Protein AF-A0A9P3EL95-F1 (afdb_monomer_lite)

Radi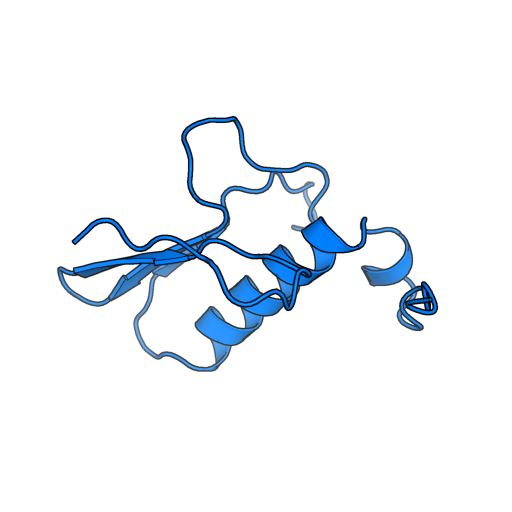us of gyration: 14.11 Å; chains: 1; bounding box: 38×37×29 Å

Structure (mmCIF, N/CA/C/O backbone):
data_AF-A0A9P3EL95-F1
#
_entry.id   AF-A0A9P3EL95-F1
#
loop_
_atom_site.group_PDB
_atom_site.id
_atom_site.type_symbol
_atom_site.label_atom_id
_atom_site.label_alt_id
_atom_site.label_comp_id
_atom_site.label_asym_id
_atom_site.label_entity_id
_atom_site.label_seq_id
_atom_site.pdbx_PDB_ins_code
_atom_site.Cartn_x
_ato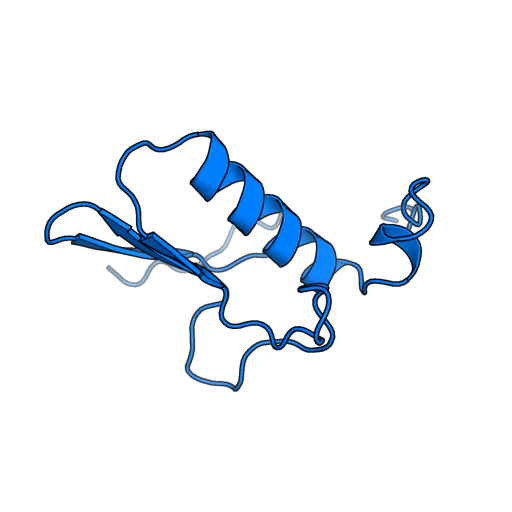m_site.Cartn_y
_atom_site.Cartn_z
_atom_site.occupancy
_atom_site.B_iso_or_equiv
_atom_site.auth_seq_id
_atom_site.auth_comp_id
_atom_site.auth_asym_id
_atom_site.auth_atom_id
_atom_site.pdbx_PDB_model_num
ATOM 1 N N . MET A 1 1 ? 14.664 21.236 -6.265 1.00 40.03 1 MET A N 1
ATOM 2 C CA . MET A 1 1 ? 15.067 19.954 -6.881 1.00 40.03 1 MET A CA 1
ATOM 3 C C . MET A 1 1 ? 14.989 18.890 -5.796 1.00 40.03 1 MET A C 1
ATOM 5 O O . MET A 1 1 ? 15.840 18.874 -4.916 1.00 40.03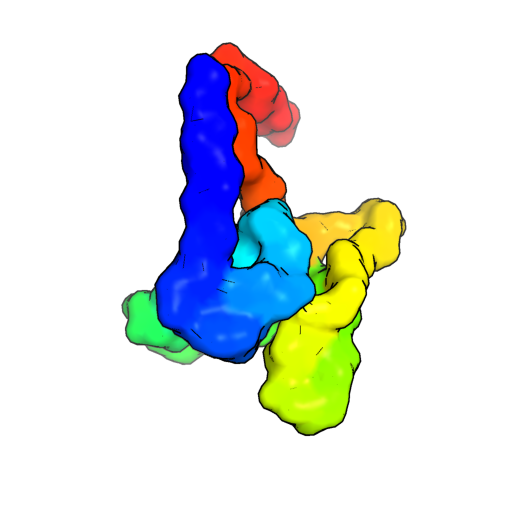 1 MET A O 1
ATOM 9 N N . PHE A 1 2 ? 13.900 18.114 -5.752 1.00 46.84 2 PHE A N 1
ATOM 10 C CA . PHE A 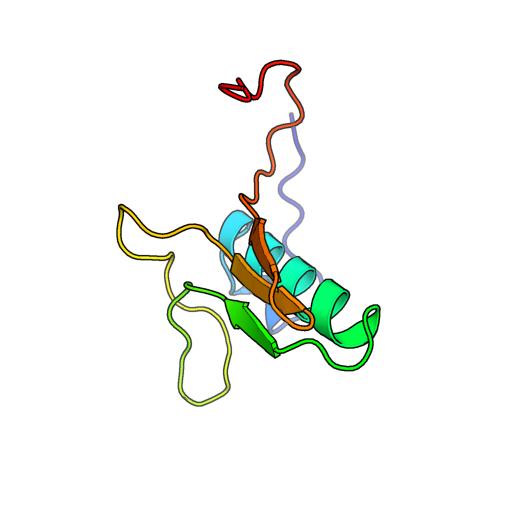1 2 ? 13.733 17.067 -4.740 1.00 46.84 2 PHE A CA 1
ATOM 11 C C . PHE A 1 2 ? 14.818 16.019 -4.964 1.00 46.84 2 PHE A C 1
ATOM 13 O O . PHE A 1 2 ? 14.897 15.403 -6.025 1.00 46.84 2 PHE A O 1
ATOM 20 N N . ASN A 1 3 ? 15.713 15.889 -3.991 1.00 46.75 3 ASN A N 1
ATOM 21 C CA . ASN A 1 3 ? 16.787 14.917 -4.041 1.00 46.75 3 ASN A CA 1
ATOM 22 C C . ASN A 1 3 ? 16.117 13.538 -3.961 1.00 46.75 3 ASN A C 1
ATOM 24 O O . ASN A 1 3 ? 15.586 13.195 -2.904 1.00 46.75 3 ASN A O 1
ATOM 28 N N . LYS A 1 4 ? 16.071 12.796 -5.079 1.00 56.09 4 LYS A N 1
ATOM 29 C CA . LYS A 1 4 ? 15.608 11.400 -5.159 1.00 56.09 4 LYS A CA 1
ATOM 30 C C . LYS A 1 4 ? 16.549 10.530 -4.325 1.00 56.09 4 LYS A C 1
ATOM 32 O O . LYS A 1 4 ? 17.391 9.812 -4.854 1.00 56.09 4 LYS A O 1
ATOM 37 N N . LYS A 1 5 ? 16.481 10.649 -3.001 1.00 59.47 5 LYS A N 1
ATOM 38 C CA . LYS A 1 5 ? 17.201 9.755 -2.107 1.00 59.47 5 LYS A CA 1
ATOM 39 C C . LYS A 1 5 ? 16.459 8.435 -2.166 1.00 59.47 5 LYS A C 1
ATOM 41 O O . LYS A 1 5 ? 15.375 8.303 -1.606 1.00 59.47 5 LYS A O 1
ATOM 46 N N . ALA A 1 6 ? 17.038 7.495 -2.901 1.00 64.88 6 ALA A N 1
ATOM 47 C CA . ALA A 1 6 ? 16.646 6.104 -2.822 1.00 64.88 6 ALA A CA 1
ATOM 48 C C . ALA A 1 6 ? 16.598 5.692 -1.341 1.00 64.88 6 ALA A C 1
ATOM 50 O O . ALA A 1 6 ? 17.416 6.170 -0.542 1.00 64.88 6 ALA A O 1
ATOM 51 N N . SER A 1 7 ? 15.620 4.861 -0.967 1.00 73.19 7 SER A N 1
ATOM 52 C CA . SER A 1 7 ? 15.575 4.321 0.391 1.00 73.19 7 SER A CA 1
ATOM 53 C C . SER A 1 7 ? 16.924 3.691 0.742 1.00 73.19 7 SER A C 1
ATOM 55 O O . SER A 1 7 ? 17.588 3.105 -0.114 1.00 73.19 7 SER A O 1
ATOM 57 N N . LYS A 1 8 ? 17.336 3.848 2.001 1.00 79.25 8 LYS A N 1
ATOM 58 C CA . LYS A 1 8 ? 18.513 3.159 2.547 1.00 79.25 8 LYS A CA 1
ATOM 59 C C . LYS A 1 8 ? 18.214 1.699 2.895 1.00 79.25 8 LYS A C 1
ATOM 61 O O . LYS A 1 8 ? 19.140 0.949 3.159 1.00 79.25 8 LYS A O 1
ATOM 66 N N . ASP A 1 9 ? 16.934 1.345 2.943 1.00 85.25 9 ASP A N 1
ATOM 67 C CA . ASP A 1 9 ? 16.458 -0.014 3.160 1.00 85.25 9 ASP A CA 1
ATOM 68 C C . ASP A 1 9 ? 16.534 -0.794 1.844 1.00 85.25 9 ASP A C 1
ATOM 70 O O . ASP A 1 9 ? 15.991 -0.332 0.839 1.00 85.25 9 ASP A O 1
ATOM 74 N N . GLU A 1 10 ? 17.224 -1.936 1.847 1.00 84.25 10 GLU A N 1
ATOM 75 C CA . GLU A 1 10 ? 17.512 -2.728 0.642 1.00 84.25 10 GLU A CA 1
ATOM 76 C C . GLU A 1 10 ? 16.241 -3.204 -0.078 1.00 84.25 10 GLU A C 1
ATOM 78 O O . GLU A 1 10 ? 16.203 -3.211 -1.307 1.00 84.25 10 GLU A O 1
ATOM 83 N N . ILE A 1 11 ? 15.174 -3.506 0.667 1.00 82.44 11 ILE A N 1
ATOM 84 C CA . ILE A 1 11 ? 13.896 -3.969 0.114 1.00 82.44 11 ILE A CA 1
ATOM 85 C C . ILE A 1 11 ? 13.105 -2.779 -0.419 1.00 82.44 11 ILE A C 1
ATOM 87 O O . ILE A 1 11 ? 12.663 -2.748 -1.563 1.00 82.44 11 ILE A O 1
ATOM 91 N N . LEU A 1 12 ? 12.958 -1.720 0.373 1.00 84.62 12 LEU A N 1
ATOM 92 C CA . LEU A 1 12 ? 12.185 -0.568 -0.082 1.00 84.62 12 LEU A CA 1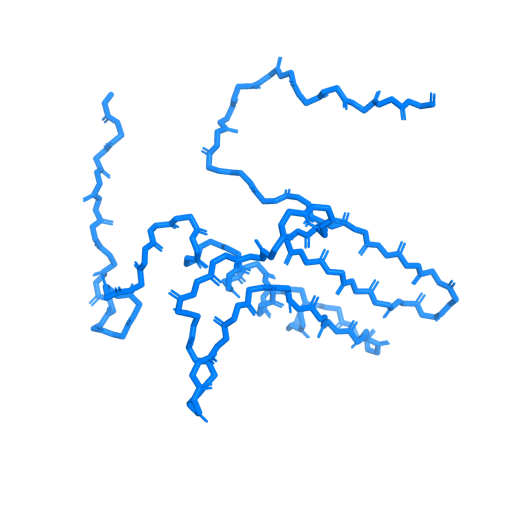
ATOM 93 C C . LEU A 1 12 ? 12.885 0.187 -1.209 1.00 84.62 12 LEU A C 1
ATOM 95 O O . LEU A 1 12 ? 12.231 0.961 -1.902 1.00 84.62 12 LEU A O 1
ATOM 99 N N . LYS A 1 13 ? 14.202 0.037 -1.383 1.00 84.38 13 LYS A N 1
ATOM 100 C CA . LYS A 1 13 ? 14.988 0.709 -2.425 1.00 84.38 13 LYS A CA 1
ATOM 101 C C . LYS A 1 13 ? 14.589 0.280 -3.834 1.00 84.38 13 LYS A C 1
ATOM 103 O O . LYS A 1 13 ? 14.636 1.135 -4.718 1.00 84.38 13 LYS A O 1
ATOM 108 N N . ILE A 1 14 ? 14.187 -0.978 -4.016 1.00 83.00 14 ILE A N 1
ATOM 109 C CA . ILE A 1 14 ? 13.758 -1.519 -5.313 1.00 83.00 14 ILE A CA 1
ATOM 110 C C . ILE A 1 14 ? 12.330 -1.101 -5.689 1.00 83.00 14 ILE A C 1
ATOM 112 O O . ILE A 1 14 ? 11.992 -1.089 -6.868 1.00 83.00 14 ILE A O 1
ATOM 116 N N . VAL A 1 15 ? 11.524 -0.677 -4.711 1.00 86.62 15 VAL A N 1
ATOM 117 C CA . VAL A 1 15 ? 10.171 -0.164 -4.942 1.00 86.62 15 VAL A CA 1
ATOM 118 C C . VAL A 1 15 ? 10.226 1.259 -5.509 1.00 86.62 15 VAL A C 1
ATOM 120 O O . VAL A 1 15 ? 10.989 2.117 -5.040 1.00 86.62 15 VAL A O 1
ATOM 123 N N . GLU A 1 16 ? 9.389 1.527 -6.513 1.00 88.69 16 GLU A N 1
ATOM 124 C CA . GLU A 1 16 ? 9.193 2.854 -7.105 1.00 88.69 16 GLU A CA 1
ATOM 125 C C . GLU A 1 16 ? 8.765 3.881 -6.031 1.00 88.69 16 GLU A C 1
ATOM 127 O O . GLU A 1 16 ? 8.242 3.541 -4.973 1.00 88.69 16 GLU A O 1
ATOM 132 N N . GLN A 1 17 ? 9.112 5.159 -6.198 1.00 87.62 17 GLN A N 1
ATOM 133 C CA . GLN A 1 17 ? 8.985 6.147 -5.125 1.00 87.62 17 GLN A CA 1
ATOM 134 C C . GLN A 1 17 ? 7.542 6.397 -4.675 1.00 87.62 17 GLN A C 1
ATOM 136 O O . GLN A 1 17 ? 7.324 6.481 -3.464 1.00 87.62 17 GLN A O 1
ATOM 141 N N . LEU A 1 18 ? 6.602 6.545 -5.606 1.00 90.25 18 LEU A N 1
ATOM 142 C CA . LEU A 1 18 ? 5.198 6.787 -5.287 1.00 90.25 18 LEU A CA 1
ATOM 143 C C . LEU A 1 18 ? 4.553 5.517 -4.724 1.00 90.25 18 LEU A C 1
ATOM 145 O O . LEU A 1 18 ? 3.951 5.561 -3.654 1.00 90.25 18 LEU A O 1
ATOM 149 N N . LEU A 1 19 ? 4.834 4.375 -5.345 1.00 92.06 19 LEU A N 1
ATOM 150 C CA . LEU A 1 19 ? 4.353 3.070 -4.900 1.00 92.06 19 LEU A CA 1
ATOM 151 C C . LEU A 1 19 ? 4.822 2.718 -3.471 1.00 92.06 19 LEU A C 1
ATOM 153 O O . LEU A 1 19 ? 4.083 2.176 -2.649 1.00 92.06 19 LEU A O 1
ATOM 157 N N . ARG A 1 20 ? 6.053 3.106 -3.119 1.00 92.50 20 ARG A N 1
ATOM 158 C CA . ARG A 1 20 ? 6.591 2.987 -1.753 1.00 92.50 20 ARG A CA 1
ATOM 159 C C . ARG A 1 20 ? 5.819 3.851 -0.759 1.00 92.50 20 ARG A C 1
ATOM 161 O O . ARG A 1 20 ? 5.678 3.462 0.396 1.00 92.50 20 ARG A O 1
ATOM 168 N N . LEU A 1 21 ? 5.370 5.037 -1.169 1.00 92.69 21 LEU A N 1
ATOM 169 C CA . LEU A 1 21 ? 4.588 5.915 -0.306 1.00 92.69 21 LEU A CA 1
ATOM 170 C C . LEU A 1 21 ? 3.204 5.310 -0.033 1.00 92.69 21 LEU A C 1
ATOM 172 O O . LEU A 1 21 ? 2.798 5.275 1.125 1.00 92.69 21 LEU A O 1
ATOM 176 N N . GLU A 1 22 ? 2.533 4.771 -1.054 1.00 94.00 22 GLU A N 1
ATOM 177 C CA . GLU A 1 22 ? 1.260 4.044 -0.912 1.00 94.00 22 GLU A CA 1
ATOM 178 C C . GLU A 1 22 ? 1.381 2.868 0.062 1.00 94.00 22 GLU A C 1
ATOM 180 O O . GLU A 1 22 ? 0.594 2.732 1.005 1.00 94.00 22 GLU A O 1
ATOM 185 N N . PHE A 1 23 ? 2.428 2.059 -0.099 1.00 94.81 23 PHE A N 1
ATOM 186 C CA . PHE A 1 23 ? 2.723 0.942 0.793 1.00 94.81 23 PHE A CA 1
ATOM 187 C C . PHE A 1 23 ? 2.937 1.383 2.247 1.00 94.81 23 PHE A C 1
ATOM 189 O O . PHE A 1 23 ? 2.326 0.845 3.173 1.00 94.81 23 PHE A O 1
ATOM 196 N N . LEU A 1 24 ? 3.769 2.403 2.467 1.00 94.81 24 LEU A N 1
ATOM 197 C CA . LEU A 1 24 ? 4.065 2.891 3.815 1.00 94.81 24 LEU A CA 1
ATOM 198 C C . LEU A 1 24 ? 2.846 3.533 4.486 1.00 94.81 24 LEU A C 1
ATOM 200 O O . LEU A 1 24 ? 2.659 3.359 5.690 1.00 94.81 24 LEU A O 1
ATOM 204 N N . ILE A 1 25 ? 2.009 4.250 3.733 1.00 95.25 25 ILE A N 1
ATOM 205 C CA . ILE A 1 25 ? 0.759 4.819 4.253 1.00 95.25 25 ILE A CA 1
ATOM 206 C C . ILE A 1 25 ? -0.205 3.698 4.641 1.00 95.25 25 ILE A C 1
ATOM 208 O O . ILE A 1 25 ? -0.759 3.739 5.738 1.00 95.25 25 ILE A O 1
ATOM 212 N N . SER A 1 26 ? -0.335 2.663 3.810 1.00 95.44 26 SER A N 1
ATOM 213 C CA . SER A 1 26 ? -1.163 1.488 4.107 1.00 95.44 26 SER A CA 1
ATOM 214 C C . SER A 1 26 ? -0.769 0.829 5.432 1.00 95.44 26 SER A C 1
ATOM 216 O O . SER A 1 26 ? -1.611 0.612 6.307 1.00 95.44 26 SER A O 1
ATOM 218 N N . LEU A 1 27 ? 0.532 0.587 5.627 1.00 95.25 27 LEU A N 1
ATOM 219 C CA . LEU A 1 27 ? 1.067 0.043 6.877 1.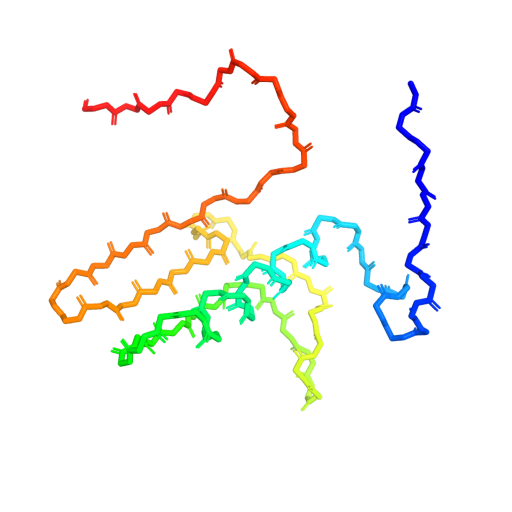00 95.25 27 LEU A CA 1
ATOM 220 C C . LEU A 1 27 ? 0.858 0.987 8.066 1.00 95.25 27 LEU A C 1
ATOM 222 O O . LEU A 1 27 ? 0.565 0.537 9.175 1.00 95.25 27 LEU A O 1
ATOM 226 N N . ALA A 1 28 ? 1.012 2.296 7.861 1.00 96.12 28 ALA A N 1
ATOM 227 C CA . ALA A 1 28 ? 0.810 3.284 8.912 1.00 96.12 28 ALA A CA 1
ATOM 228 C C . ALA A 1 28 ? -0.651 3.331 9.384 1.00 96.12 28 ALA A C 1
ATOM 230 O O . ALA A 1 28 ? -0.882 3.411 10.591 1.00 96.12 28 ALA A O 1
ATOM 231 N N . ILE A 1 29 ? -1.620 3.243 8.464 1.00 94.50 29 ILE A N 1
ATOM 232 C CA . ILE A 1 29 ? -3.054 3.160 8.782 1.00 94.50 29 ILE A CA 1
ATOM 233 C C . ILE A 1 29 ? -3.323 1.891 9.592 1.00 94.50 29 ILE A C 1
ATOM 235 O O . ILE A 1 29 ? -3.843 1.986 10.704 1.00 94.50 29 ILE A O 1
ATOM 239 N N . LEU A 1 30 ? -2.875 0.735 9.089 1.00 94.25 30 LEU A N 1
ATOM 240 C CA . LEU A 1 30 ? -3.052 -0.561 9.749 1.00 94.25 30 LEU A CA 1
ATOM 241 C C . LEU A 1 30 ? -2.460 -0.581 11.167 1.00 94.25 30 LEU A C 1
ATOM 243 O O . LEU A 1 30 ? -3.032 -1.171 12.078 1.00 94.25 30 LEU A O 1
ATOM 247 N N . LYS A 1 31 ? -1.310 0.072 11.370 1.00 95.12 31 LYS A N 1
ATOM 248 C CA . LYS A 1 31 ? -0.632 0.132 12.672 1.00 95.12 31 LYS A CA 1
ATOM 249 C C . LYS A 1 31 ? -1.269 1.128 13.645 1.00 95.12 31 LYS A C 1
ATOM 251 O O . LYS A 1 31 ? -1.158 0.946 14.857 1.00 95.12 31 LYS A O 1
ATOM 256 N N . LYS A 1 32 ? -1.842 2.225 13.143 1.00 95.25 32 LYS A N 1
ATOM 257 C CA . LYS A 1 32 ? -2.332 3.339 13.969 1.00 95.25 32 LYS A CA 1
ATOM 258 C C . LYS A 1 32 ? -3.790 3.164 14.377 1.00 95.25 32 LYS A C 1
ATOM 260 O O . LYS A 1 32 ? -4.144 3.539 15.495 1.00 95.25 32 LYS A O 1
ATOM 265 N N . LEU A 1 33 ? -4.619 2.647 13.478 1.00 93.62 33 LEU A N 1
ATOM 266 C CA . LEU A 1 33 ? -6.045 2.460 13.710 1.00 93.62 33 LEU A CA 1
ATOM 267 C C . LEU A 1 33 ? -6.311 1.045 14.229 1.00 93.62 33 LEU A C 1
ATOM 269 O O . LEU A 1 33 ? -5.624 0.092 13.870 1.00 93.62 33 LEU A O 1
ATOM 273 N N . LYS A 1 34 ? -7.302 0.910 15.111 1.00 90.69 34 LYS A N 1
ATOM 274 C CA . LYS A 1 34 ? -7.739 -0.386 15.642 1.00 90.69 34 LYS A CA 1
ATOM 275 C C . LYS A 1 34 ? -9.008 -0.808 14.919 1.00 90.69 34 LYS A C 1
ATOM 277 O O . LYS A 1 34 ? -9.838 0.041 14.631 1.00 90.69 34 LYS A O 1
ATOM 282 N N . ASN A 1 35 ? -9.178 -2.110 14.704 1.00 92.31 35 ASN A N 1
ATOM 283 C CA . ASN A 1 35 ? -10.387 -2.695 14.110 1.00 92.31 35 ASN A CA 1
ATOM 284 C C . ASN A 1 35 ? -10.733 -2.156 12.711 1.00 92.31 35 ASN A C 1
ATOM 286 O O . ASN A 1 35 ? -11.900 -2.138 12.332 1.00 92.31 35 ASN A O 1
ATOM 290 N N . VAL A 1 36 ? -9.724 -1.745 11.942 1.00 94.75 36 VAL A N 1
ATOM 291 C CA . VAL A 1 36 ? -9.904 -1.368 10.540 1.00 94.75 36 VAL A CA 1
ATOM 292 C C . VAL A 1 36 ? -9.470 -2.501 9.625 1.00 94.75 36 VAL A C 1
ATOM 294 O O . VAL A 1 36 ? -8.516 -3.223 9.922 1.00 94.75 36 VAL A O 1
ATOM 297 N N . THR A 1 37 ? -10.137 -2.627 8.483 1.00 96.25 37 THR A N 1
ATOM 298 C CA . THR A 1 37 ? -9.657 -3.471 7.384 1.00 96.25 37 THR A CA 1
ATOM 299 C C . THR A 1 37 ? -9.031 -2.566 6.338 1.00 96.25 37 THR A C 1
ATOM 301 O O . THR A 1 37 ? -9.745 -1.809 5.691 1.00 96.25 37 THR A O 1
ATOM 304 N N . VAL A 1 38 ? -7.706 -2.616 6.190 1.00 96.06 38 VAL A N 1
ATOM 305 C CA . VAL A 1 38 ? -6.978 -1.832 5.181 1.00 96.06 38 VAL A CA 1
ATOM 306 C C . VAL A 1 38 ? -6.805 -2.670 3.923 1.00 96.06 38 VAL A C 1
ATOM 308 O O . VAL A 1 38 ? -6.284 -3.782 3.989 1.00 96.06 38 VAL A O 1
ATOM 311 N N . LYS A 1 39 ? -7.209 -2.123 2.780 1.00 96.12 39 LYS A N 1
ATOM 312 C CA . LYS A 1 39 ? -7.065 -2.731 1.463 1.00 96.12 39 LYS A CA 1
ATOM 313 C C . LYS A 1 39 ? -6.362 -1.746 0.521 1.00 96.12 39 LYS A C 1
ATOM 315 O O . LYS A 1 39 ? -6.983 -0.848 -0.043 1.00 96.12 39 LYS A O 1
ATOM 320 N N . PRO A 1 40 ? -5.045 -1.891 0.352 1.00 95.62 40 PRO A N 1
ATOM 321 C CA . PRO A 1 40 ? -4.320 -1.185 -0.693 1.00 95.62 40 PRO A CA 1
ATOM 322 C C . PRO A 1 40 ? -4.702 -1.751 -2.063 1.00 95.62 40 PRO A C 1
ATOM 324 O O . PRO A 1 40 ? -4.893 -2.960 -2.194 1.00 95.62 40 PRO A O 1
ATOM 327 N N . ASN A 1 41 ? -4.808 -0.900 -3.084 1.00 96.62 41 ASN A N 1
ATOM 328 C CA . ASN A 1 41 ? -5.185 -1.320 -4.438 1.00 96.62 41 ASN A CA 1
ATOM 329 C C . ASN A 1 41 ? -3.985 -1.507 -5.383 1.00 96.62 41 ASN A C 1
ATOM 331 O O . ASN A 1 41 ? -4.187 -1.908 -6.533 1.00 96.62 41 ASN A O 1
ATOM 335 N N . PHE A 1 42 ? -2.753 -1.261 -4.921 1.00 95.19 42 PHE A N 1
ATOM 336 C CA . PHE A 1 42 ? -1.553 -1.681 -5.644 1.00 95.19 42 PHE A CA 1
ATOM 337 C C . PHE A 1 42 ? -1.508 -3.209 -5.796 1.00 95.19 42 PHE A C 1
ATOM 339 O O . PHE A 1 42 ? -2.033 -3.960 -4.973 1.00 95.19 42 PHE A O 1
ATOM 346 N N . VAL A 1 43 ? -0.852 -3.683 -6.849 1.00 95.31 43 VAL A N 1
ATOM 347 C CA . VAL A 1 43 ? -0.562 -5.108 -7.036 1.00 95.31 43 VAL A CA 1
ATOM 348 C C . VAL A 1 43 ? 0.675 -5.451 -6.223 1.00 95.31 43 VAL A C 1
ATOM 350 O O . VAL A 1 43 ? 1.662 -4.715 -6.270 1.00 95.31 43 VAL A O 1
ATOM 353 N N . SER A 1 44 ? 0.634 -6.561 -5.493 1.00 93.81 44 SER A N 1
ATOM 354 C CA . SER A 1 44 ? 1.779 -7.093 -4.760 1.00 93.81 44 SER A CA 1
ATOM 355 C C . SER A 1 44 ? 2.278 -8.406 -5.357 1.00 93.81 44 SER A C 1
ATOM 357 O O . SER A 1 44 ? 1.536 -9.095 -6.059 1.00 93.81 44 SER A O 1
ATOM 359 N N . ASP A 1 45 ? 3.531 -8.747 -5.079 1.00 92.38 45 ASP A N 1
ATOM 360 C CA . ASP A 1 45 ? 4.049 -10.102 -5.272 1.00 92.38 45 ASP A CA 1
ATOM 361 C C . ASP A 1 45 ? 3.573 -11.061 -4.159 1.00 92.38 45 ASP A C 1
ATOM 363 O O . ASP A 1 45 ? 2.684 -10.735 -3.363 1.00 92.38 45 ASP A O 1
ATOM 367 N N . ASP A 1 46 ? 4.136 -12.269 -4.137 1.00 94.00 46 ASP A N 1
ATOM 368 C CA . ASP A 1 46 ? 3.852 -13.320 -3.161 1.00 94.00 46 ASP A CA 1
ATOM 369 C C . ASP A 1 46 ? 4.409 -13.030 -1.758 1.00 94.00 46 ASP A C 1
ATOM 371 O O . ASP A 1 46 ? 3.894 -13.575 -0.779 1.00 94.00 46 ASP A O 1
ATOM 375 N N . GLU A 1 47 ? 5.391 -12.132 -1.637 1.00 90.88 47 GLU A N 1
ATOM 376 C CA . GLU A 1 47 ? 5.909 -11.636 -0.355 1.00 90.88 47 GLU A CA 1
ATOM 377 C C . GLU A 1 47 ? 5.122 -10.421 0.174 1.00 90.88 47 GLU A C 1
ATOM 379 O O . GLU A 1 47 ? 5.304 -10.001 1.321 1.00 90.88 47 GLU A O 1
ATOM 384 N N . GLY A 1 48 ? 4.213 -9.864 -0.632 1.00 89.25 48 GLY A N 1
ATOM 385 C CA . GLY A 1 48 ? 3.398 -8.702 -0.282 1.00 89.25 48 GLY A CA 1
ATOM 386 C C . GLY A 1 48 ? 4.071 -7.359 -0.577 1.00 89.25 48 GLY A C 1
ATOM 387 O O . GLY A 1 48 ? 3.581 -6.320 -0.122 1.00 89.25 48 GLY A O 1
ATOM 388 N N . LEU A 1 49 ? 5.171 -7.350 -1.335 1.00 92.81 49 LEU A N 1
ATOM 389 C CA . LEU A 1 49 ? 5.820 -6.125 -1.786 1.00 92.81 49 LEU A CA 1
ATOM 390 C C . LEU A 1 49 ? 5.104 -5.567 -3.013 1.00 92.81 49 LEU A C 1
ATOM 392 O O . LEU A 1 49 ? 4.686 -6.319 -3.894 1.00 92.81 49 LEU A O 1
ATOM 396 N N . PRO A 1 50 ? 4.948 -4.240 -3.103 1.00 94.31 50 PRO A N 1
ATOM 397 C CA . PRO A 1 50 ? 4.199 -3.644 -4.191 1.00 94.31 50 PRO A CA 1
ATOM 398 C C . PRO A 1 50 ? 5.008 -3.680 -5.501 1.00 94.31 50 PRO A C 1
ATOM 400 O O . PRO A 1 50 ? 6.165 -3.258 -5.555 1.00 94.31 50 PRO A O 1
ATOM 403 N N . THR A 1 51 ? 4.371 -4.145 -6.575 1.00 93.88 51 THR A N 1
ATOM 404 C CA . THR A 1 51 ? 4.970 -4.327 -7.908 1.00 93.88 51 THR A CA 1
ATOM 405 C C . THR A 1 51 ? 4.401 -3.371 -8.955 1.00 93.88 51 THR A C 1
ATOM 407 O O . THR A 1 51 ? 5.129 -2.944 -9.853 1.00 93.88 51 THR A O 1
ATOM 410 N N . SER A 1 52 ? 3.127 -2.980 -8.842 1.00 93.19 52 SER A N 1
ATOM 411 C CA . SER A 1 52 ? 2.511 -1.988 -9.730 1.00 93.19 52 SER A CA 1
ATOM 412 C C . SER A 1 52 ? 1.359 -1.236 -9.069 1.00 93.19 52 SER A C 1
ATOM 414 O O . SER A 1 52 ? 0.740 -1.734 -8.134 1.00 93.19 52 SER A O 1
ATOM 416 N N . PHE A 1 53 ? 1.032 -0.061 -9.603 1.00 92.19 53 PHE A N 1
ATOM 417 C CA . PHE A 1 53 ? -0.104 0.752 -9.162 1.00 92.19 53 PHE A CA 1
ATOM 418 C C . PHE A 1 53 ? -1.457 0.069 -9.373 1.00 92.19 53 PHE A C 1
ATOM 420 O O . PHE A 1 53 ? -1.581 -0.905 -10.125 1.00 92.19 53 PHE A O 1
ATOM 427 N N . ALA A 1 54 ? -2.479 0.636 -8.734 1.00 89.50 54 ALA A N 1
ATOM 428 C CA . ALA A 1 54 ? -3.862 0.271 -8.966 1.00 89.50 54 ALA A CA 1
ATOM 429 C C . ALA A 1 54 ? -4.262 0.438 -10.441 1.00 89.50 54 ALA A C 1
ATOM 431 O O . ALA A 1 54 ? -3.756 1.285 -11.182 1.00 89.50 54 ALA A O 1
ATOM 432 N N . SER A 1 55 ? -5.226 -0.378 -10.866 1.00 86.12 55 SER A N 1
ATOM 433 C CA . SER A 1 55 ? -5.915 -0.148 -12.137 1.00 86.12 55 SER A CA 1
ATOM 434 C C . SER A 1 55 ? -6.728 1.144 -12.054 1.00 86.12 55 SER A C 1
ATOM 436 O O . SER A 1 55 ? -7.310 1.451 -11.014 1.00 86.12 55 SER A O 1
ATOM 438 N N . GLY A 1 56 ? -6.778 1.897 -13.156 1.00 85.94 56 GLY A N 1
ATOM 439 C CA . GLY A 1 56 ? -7.512 3.160 -13.208 1.00 85.94 56 GLY A CA 1
ATOM 440 C C . GLY A 1 56 ? -8.977 3.004 -12.783 1.00 85.94 56 GLY A C 1
ATOM 441 O O . GLY A 1 56 ? -9.629 2.018 -13.125 1.00 85.94 56 GLY A O 1
ATOM 442 N N . GLY A 1 57 ? -9.485 3.990 -12.040 1.00 88.12 57 GLY A N 1
ATOM 443 C CA . GLY A 1 57 ? -10.840 3.970 -11.478 1.00 88.12 57 GLY A CA 1
ATOM 444 C C . GLY A 1 57 ? -10.940 3.356 -10.079 1.00 88.12 57 GLY A C 1
ATOM 445 O O . GLY A 1 57 ? -12.050 3.206 -9.575 1.00 88.12 57 GLY A O 1
ATOM 446 N N . LYS A 1 58 ? -9.808 3.020 -9.448 1.00 92.06 58 LYS A N 1
ATOM 447 C CA . LYS A 1 58 ? -9.725 2.654 -8.030 1.00 92.06 58 LYS A CA 1
ATOM 448 C C . LYS A 1 58 ? -8.873 3.676 -7.271 1.00 92.06 58 LYS A C 1
ATOM 450 O O . LYS A 1 58 ? -7.894 4.141 -7.851 1.00 92.06 58 LYS A O 1
ATOM 455 N N . PRO A 1 59 ? -9.218 3.991 -6.011 1.00 93.00 59 PRO A N 1
ATOM 456 C CA . PRO A 1 59 ? -8.363 4.802 -5.150 1.00 93.00 59 PRO A CA 1
ATOM 457 C C . PRO A 1 59 ? -7.105 4.021 -4.775 1.00 93.00 59 PRO A C 1
ATOM 459 O O . PRO A 1 59 ? -7.131 2.789 -4.784 1.00 93.00 59 PRO A O 1
ATOM 462 N N . ASP A 1 60 ? -6.029 4.701 -4.388 1.00 94.25 60 ASP A N 1
ATOM 463 C CA . ASP A 1 60 ? -4.776 4.020 -4.030 1.00 94.25 60 ASP A CA 1
ATOM 464 C C . ASP A 1 60 ? -4.950 3.079 -2.827 1.00 94.25 60 ASP A C 1
ATOM 466 O O . ASP A 1 60 ? -4.457 1.946 -2.820 1.00 94.25 60 ASP A O 1
ATOM 470 N N . ILE A 1 61 ? -5.686 3.527 -1.805 1.00 95.56 61 ILE A N 1
ATOM 471 C CA . ILE A 1 61 ? -5.989 2.742 -0.604 1.00 95.56 61 ILE A CA 1
ATOM 472 C C . ILE A 1 61 ? -7.450 2.961 -0.218 1.00 95.56 61 ILE A C 1
ATOM 474 O O . ILE A 1 61 ? -7.943 4.087 -0.179 1.00 95.56 61 ILE A O 1
ATOM 478 N N . GLU A 1 62 ? -8.127 1.881 0.142 1.00 95.75 62 GLU A N 1
ATOM 479 C CA . GLU A 1 62 ? -9.427 1.910 0.800 1.00 95.75 62 GLU A CA 1
ATOM 480 C C . GLU A 1 62 ? -9.297 1.243 2.172 1.00 95.75 62 GLU A C 1
ATOM 482 O O . GLU A 1 62 ? -8.605 0.234 2.329 1.00 95.75 62 GLU A O 1
ATOM 487 N N . TYR A 1 63 ? -9.919 1.812 3.199 1.00 95.69 63 TYR A N 1
ATOM 488 C CA . TYR A 1 63 ? -10.059 1.113 4.470 1.00 95.69 63 TYR A CA 1
ATOM 489 C C . TYR A 1 63 ? -11.470 1.234 5.018 1.00 95.69 63 TYR A C 1
ATOM 491 O O . TYR A 1 63 ? -12.172 2.218 4.787 1.00 95.69 63 TYR A O 1
ATOM 499 N N . PHE A 1 64 ? -11.864 0.193 5.739 1.00 95.56 64 PHE A N 1
ATOM 500 C CA . PHE A 1 64 ? -13.188 0.048 6.317 1.00 95.56 64 PHE A CA 1
ATOM 501 C C . PHE A 1 64 ? -13.079 0.196 7.828 1.00 95.56 64 PHE A C 1
ATOM 503 O O . PHE A 1 64 ? -12.294 -0.517 8.464 1.00 95.56 64 PHE A O 1
ATOM 510 N N . GLU A 1 65 ? -13.849 1.121 8.384 1.00 92.94 65 GLU A N 1
ATOM 511 C CA . GLU A 1 65 ? -13.961 1.364 9.817 1.00 92.94 65 GLU A CA 1
ATOM 512 C C . GLU A 1 65 ? -15.445 1.343 10.185 1.00 92.94 65 GLU A C 1
ATOM 514 O O . GLU A 1 65 ? -16.196 2.246 9.831 1.00 92.94 65 GLU A O 1
ATOM 519 N N . ASN A 1 66 ? -15.879 0.300 10.894 1.00 89.56 66 ASN A N 1
ATOM 520 C CA . ASN A 1 66 ? -17.299 0.051 11.167 1.00 89.56 66 ASN A CA 1
ATOM 521 C C . ASN A 1 66 ? -18.116 -0.026 9.857 1.00 89.56 66 ASN A C 1
ATOM 523 O O . ASN A 1 66 ? -17.853 -0.909 9.042 1.00 89.56 66 ASN A O 1
ATOM 527 N N . ASP A 1 67 ? -19.067 0.891 9.659 1.00 92.56 67 ASP A N 1
ATOM 528 C CA . ASP A 1 67 ? -19.908 0.995 8.459 1.00 92.56 67 ASP A CA 1
ATOM 529 C C . ASP A 1 67 ? -19.376 2.024 7.440 1.00 92.56 67 ASP A C 1
ATOM 531 O O . ASP A 1 67 ? -19.946 2.185 6.359 1.00 92.56 67 ASP A O 1
ATOM 535 N N . ASP A 1 68 ? -18.272 2.708 7.761 1.00 93.38 68 ASP A N 1
ATOM 536 C CA . ASP A 1 68 ? -17.679 3.731 6.909 1.00 93.38 68 ASP A CA 1
ATOM 537 C C . ASP A 1 68 ? -16.606 3.143 5.988 1.00 93.38 68 ASP A C 1
ATOM 539 O O . ASP A 1 68 ? -15.783 2.303 6.368 1.00 93.38 68 ASP A O 1
ATOM 543 N N . THR A 1 69 ? -16.591 3.637 4.750 1.00 94.81 69 THR A N 1
ATOM 544 C CA . THR A 1 69 ? -15.540 3.359 3.768 1.00 94.81 69 THR A CA 1
ATOM 545 C C . THR A 1 69 ? -14.761 4.637 3.509 1.00 94.81 69 THR A C 1
ATOM 547 O O . THR A 1 69 ? -15.320 5.626 3.035 1.00 94.81 69 THR A O 1
ATOM 550 N N . VAL A 1 70 ? -13.461 4.617 3.791 1.00 94.69 70 VAL A N 1
ATOM 551 C CA . VAL A 1 70 ? -12.578 5.765 3.583 1.00 94.69 70 VAL A CA 1
ATOM 552 C C . VAL A 1 70 ? -11.657 5.498 2.404 1.00 94.69 70 VAL A C 1
ATOM 554 O O . VAL A 1 70 ? -10.951 4.490 2.367 1.00 94.69 70 VAL A O 1
ATOM 557 N N . LEU A 1 71 ? -11.653 6.432 1.452 1.00 95.62 71 LEU A N 1
ATOM 558 C CA . LEU A 1 71 ? -10.796 6.400 0.271 1.00 95.62 71 LEU A CA 1
ATOM 559 C C . LEU A 1 71 ? -9.607 7.335 0.485 1.00 95.62 71 LEU A C 1
ATOM 561 O O . LEU A 1 71 ? -9.778 8.487 0.892 1.00 95.62 71 LEU A O 1
ATOM 565 N N . VAL A 1 72 ? -8.402 6.845 0.217 1.00 93.31 72 VAL A N 1
ATOM 566 C CA . VAL A 1 72 ? -7.159 7.593 0.396 1.00 93.31 72 VAL A CA 1
ATOM 567 C C . VAL A 1 72 ? -6.419 7.638 -0.933 1.00 93.31 72 VAL A C 1
ATOM 569 O O . VAL A 1 72 ? -5.976 6.612 -1.439 1.00 93.31 72 VAL A O 1
ATOM 572 N N . GLU A 1 73 ? -6.269 8.854 -1.454 1.00 92.44 73 GLU A N 1
ATOM 573 C CA . GLU A 1 73 ? -5.453 9.176 -2.626 1.00 92.44 73 GLU A CA 1
ATOM 574 C C . GLU A 1 73 ? -4.082 9.667 -2.155 1.00 92.44 73 GLU A C 1
ATOM 576 O O . GLU A 1 73 ? -3.964 10.631 -1.386 1.00 92.44 73 GLU A O 1
ATOM 581 N N . VAL A 1 74 ? -3.029 8.995 -2.595 1.00 89.94 74 VAL A N 1
ATOM 582 C CA . VAL A 1 74 ? -1.656 9.227 -2.176 1.00 89.94 74 VAL A CA 1
ATOM 583 C C . VAL A 1 74 ? -0.946 10.085 -3.213 1.00 89.94 74 VAL A C 1
ATOM 585 O O . VAL A 1 74 ? -0.910 9.804 -4.405 1.00 89.94 74 VAL A O 1
ATOM 588 N N . THR A 1 75 ? -0.300 11.159 -2.759 1.00 87.81 75 THR A N 1
ATOM 589 C CA . THR A 1 75 ? 0.520 11.983 -3.646 1.00 87.81 75 THR A CA 1
ATOM 590 C C . THR A 1 75 ? 1.791 12.464 -2.967 1.00 87.81 75 THR A C 1
ATOM 592 O O . THR A 1 75 ? 1.790 12.922 -1.826 1.00 87.81 75 THR A O 1
ATOM 595 N N . ILE A 1 76 ? 2.900 12.405 -3.705 1.00 82.44 76 ILE A N 1
ATOM 596 C CA . ILE A 1 76 ? 4.166 13.054 -3.329 1.00 82.44 76 ILE A CA 1
ATOM 597 C C . ILE A 1 76 ? 4.115 14.580 -3.530 1.00 82.44 76 ILE A C 1
ATOM 599 O O . ILE A 1 76 ? 5.020 15.304 -3.108 1.00 82.44 76 ILE A O 1
ATOM 603 N N . THR A 1 77 ? 3.083 15.081 -4.210 1.00 79.44 77 THR A N 1
ATOM 604 C CA . THR A 1 77 ? 2.981 16.480 -4.621 1.00 79.44 77 THR A CA 1
ATOM 605 C C . THR A 1 77 ? 2.473 17.338 -3.468 1.00 79.44 77 THR A C 1
ATOM 607 O O . THR A 1 77 ? 1.374 17.148 -2.967 1.00 79.44 77 THR A O 1
ATOM 610 N N . THR A 1 78 ? 3.248 18.347 -3.074 1.00 63.53 78 THR A N 1
ATOM 611 C CA . THR A 1 78 ? 2.900 19.264 -1.969 1.00 63.53 78 THR A CA 1
ATOM 612 C C . THR A 1 78 ? 2.140 20.521 -2.422 1.00 63.53 78 THR A C 1
ATOM 614 O O . THR A 1 78 ? 1.972 21.468 -1.653 1.00 63.53 78 THR A O 1
ATOM 617 N N . TYR A 1 79 ? 1.672 20.579 -3.672 1.00 48.25 79 TYR A N 1
ATOM 618 C CA . TYR A 1 79 ? 1.039 21.779 -4.221 1.00 48.25 79 TYR A CA 1
ATOM 619 C C . TYR A 1 79 ? -0.469 21.819 -3.945 1.00 48.25 79 TYR A C 1
ATOM 621 O O . TYR A 1 79 ? -1.265 21.177 -4.614 1.00 48.25 79 TYR A O 1
ATOM 629 N N . LYS A 1 80 ? -0.819 22.625 -2.938 1.00 45.28 80 LYS A N 1
ATOM 630 C CA . LYS A 1 80 ? -1.969 23.538 -2.760 1.00 45.28 80 LYS A CA 1
ATOM 631 C C . LYS A 1 80 ? -3.092 23.578 -3.831 1.00 45.28 80 LYS A C 1
ATOM 633 O O . LYS A 1 80 ? -3.467 24.671 -4.243 1.00 45.28 80 LYS A O 1
ATOM 638 N N . ARG A 1 81 ? -3.640 22.453 -4.298 1.00 45.84 81 ARG A N 1
ATOM 639 C CA . ARG A 1 81 ? -4.929 22.364 -5.023 1.00 45.84 81 ARG A CA 1
ATOM 640 C C . ARG A 1 81 ? -5.306 20.900 -5.284 1.00 45.84 81 ARG A C 1
ATOM 642 O O . ARG A 1 81 ? -5.324 20.438 -6.417 1.00 45.84 81 ARG A O 1
ATOM 649 N N . ILE A 1 82 ? -5.626 20.171 -4.222 1.00 44.69 82 ILE A N 1
ATOM 650 C CA . ILE A 1 82 ? -6.484 18.993 -4.363 1.00 44.69 82 ILE A CA 1
ATOM 651 C C . ILE A 1 82 ? -7.910 19.546 -4.346 1.00 44.69 82 ILE A C 1
ATOM 653 O O . ILE A 1 82 ? -8.339 20.127 -3.349 1.00 44.69 82 ILE A O 1
ATOM 657 N N . PHE A 1 83 ? -8.595 19.485 -5.488 1.00 40.16 83 PHE A N 1
ATOM 658 C CA . PHE A 1 83 ? -10.025 19.768 -5.564 1.00 40.16 83 PHE A CA 1
ATOM 659 C C . PHE A 1 83 ? -10.751 18.639 -4.827 1.00 40.16 83 PHE A C 1
ATOM 661 O O . PHE A 1 83 ? -10.874 17.539 -5.353 1.00 40.16 83 PHE A O 1
ATOM 668 N N . PHE A 1 84 ? -11.228 18.911 -3.614 1.00 37.56 84 PHE A N 1
ATOM 669 C CA . PHE A 1 84 ? -12.360 18.171 -3.070 1.00 37.56 84 PHE A CA 1
ATOM 670 C C . PHE A 1 84 ? -13.608 18.713 -3.774 1.00 37.56 84 PHE A C 1
ATOM 672 O O . PHE A 1 84 ? -13.951 19.881 -3.595 1.00 37.56 84 PHE A O 1
ATOM 679 N N . CYS A 1 85 ? -14.247 17.908 -4.625 1.00 32.25 85 CYS A N 1
ATOM 680 C CA . CYS A 1 85 ? -15.627 18.178 -5.014 1.00 32.25 85 CYS A CA 1
ATOM 681 C C . CYS A 1 85 ? -16.491 17.747 -3.826 1.00 32.25 85 CYS A C 1
ATOM 683 O O . CYS A 1 85 ? -16.578 16.555 -3.538 1.00 32.25 85 CYS A O 1
ATOM 685 N N . SER A 1 86 ? -17.013 18.731 -3.093 1.00 42.31 86 SER A N 1
ATOM 686 C CA . SER A 1 86 ? -18.085 18.562 -2.106 1.00 42.31 86 SER A CA 1
ATOM 687 C C . SER A 1 86 ? -19.418 18.294 -2.785 1.00 42.31 86 SER A C 1
ATOM 689 O O . SER A 1 86 ? -19.628 18.934 -3.844 1.00 42.31 86 SER A O 1
#

Sequence (86 aa):
MFNKKASKDEILKIVEQLLRLEFLISLAILKKLKNVTVKPNFVSDDEGLPTSFASGGKPDIEYFENDDTVLVEVTITTYKRIFFCS

Secondary structure (DSSP, 8-state):
-------SSHHHHHS-HHHHHHHHHHHHHHHHSSSEEEEE-SEE-TTS-EEEPPPTTS-SEEEEETTEEEEE---S---S------

Foldseek 3Di:
DPDPPQDPDPQSSPPDDQLSQLVVVQVVCVVPDPPKDKDAQADADPVRRGDGAHDPPAARIWMDDPPDIDGDHTDPDPDDDDDDPD

pLDDT: mean 83.78, std 17.62, range [32.25, 96.62]